Protein AF-A0A7W1ZY42-F1 (afdb_monomer_lite)

Structure (mmCIF, N/CA/C/O backbone):
data_AF-A0A7W1ZY42-F1
#
_entry.id   AF-A0A7W1ZY42-F1
#
loop_
_atom_site.group_PDB
_atom_site.id
_atom_site.type_symbol
_atom_site.label_atom_id
_atom_site.label_alt_id
_atom_site.label_comp_id
_atom_site.label_asym_id
_atom_site.label_entity_id
_atom_site.label_seq_id
_atom_site.pdbx_PDB_ins_code
_atom_site.Cartn_x
_atom_site.Cartn_y
_atom_site.Cartn_z
_atom_site.occupancy
_atom_site.B_iso_or_equiv
_atom_site.auth_seq_id
_atom_site.auth_comp_id
_atom_site.auth_asym_id
_atom_site.auth_atom_id
_atom_site.pdbx_PDB_model_num
ATOM 1 N N . LEU A 1 1 ? -15.088 7.865 -12.784 1.00 42.97 1 LEU A N 1
ATOM 2 C CA . LEU A 1 1 ? -15.925 6.693 -12.452 1.00 42.97 1 LEU A CA 1
ATOM 3 C C . LEU A 1 1 ? -15.006 5.680 -11.799 1.00 42.97 1 LEU A C 1
ATOM 5 O O . LEU A 1 1 ? -14.231 5.055 -12.505 1.00 42.97 1 LEU A O 1
ATOM 9 N N . VAL A 1 2 ? -15.002 5.628 -10.468 1.00 46.84 2 VAL A N 1
ATOM 10 C CA . VAL A 1 2 ? -14.249 4.608 -9.724 1.00 46.84 2 VAL A CA 1
ATOM 11 C C . VAL A 1 2 ? -14.881 3.260 -10.077 1.00 46.84 2 VAL A C 1
ATOM 13 O O . VAL A 1 2 ? -16.103 3.119 -10.001 1.00 46.84 2 VAL A O 1
ATOM 16 N N . SER A 1 3 ? -14.086 2.320 -10.576 1.00 56.59 3 SER A N 1
ATOM 17 C CA . SER A 1 3 ? -14.558 1.003 -11.008 1.00 56.59 3 SER A CA 1
ATOM 18 C C . SER A 1 3 ? -15.186 0.231 -9.838 1.00 56.59 3 SER A C 1
ATOM 20 O O . SER A 1 3 ? -14.876 0.470 -8.669 1.00 56.59 3 SER A O 1
ATOM 22 N N . SER A 1 4 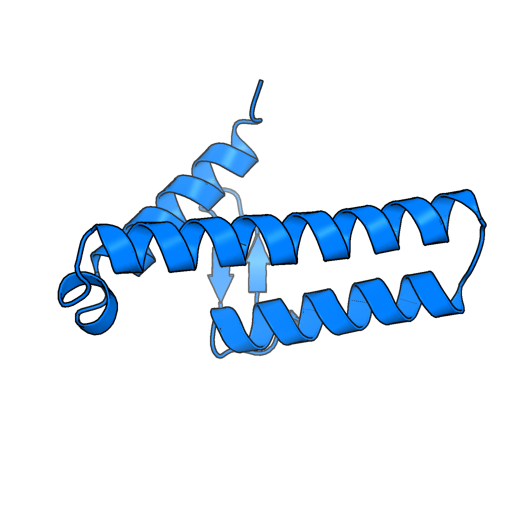? -16.074 -0.727 -10.128 1.00 66.00 4 SER A N 1
ATOM 23 C CA . SER A 1 4 ? -16.728 -1.540 -9.087 1.00 66.00 4 SER A CA 1
ATOM 24 C C . SER A 1 4 ? -15.725 -2.281 -8.191 1.00 66.00 4 SER A C 1
ATOM 26 O O . SER A 1 4 ? -15.978 -2.434 -6.998 1.00 66.00 4 SER A O 1
ATOM 28 N N . ALA A 1 5 ? -14.570 -2.677 -8.737 1.00 59.62 5 ALA A N 1
ATOM 29 C CA . ALA A 1 5 ? -13.492 -3.335 -8.003 1.00 59.62 5 ALA A CA 1
ATOM 30 C C . ALA A 1 5 ? -12.788 -2.393 -7.009 1.00 59.62 5 ALA A C 1
ATOM 32 O O . ALA A 1 5 ? -12.579 -2.767 -5.857 1.00 59.62 5 ALA A O 1
ATOM 33 N N . GLU A 1 6 ? -12.482 -1.158 -7.415 1.00 57.25 6 GLU A N 1
ATOM 34 C CA . GLU A 1 6 ? -11.882 -0.148 -6.529 1.00 57.25 6 GLU A CA 1
ATOM 35 C C . GLU A 1 6 ? -12.809 0.192 -5.357 1.00 57.25 6 GLU A C 1
ATOM 37 O O . GLU A 1 6 ? -12.349 0.320 -4.224 1.00 57.25 6 GLU A O 1
ATOM 42 N N . ASN A 1 7 ? -14.124 0.266 -5.595 1.00 68.19 7 ASN A N 1
ATOM 43 C CA . ASN A 1 7 ? -15.091 0.500 -4.523 1.00 68.19 7 ASN A CA 1
ATOM 44 C C . ASN A 1 7 ? -15.148 -0.671 -3.524 1.00 68.19 7 ASN A C 1
ATOM 46 O O . ASN A 1 7 ? -15.217 -0.438 -2.321 1.00 68.19 7 ASN A O 1
ATOM 50 N N . VAL A 1 8 ? -15.080 -1.925 -3.989 1.00 70.44 8 VAL A N 1
ATOM 51 C CA . VAL A 1 8 ? -15.039 -3.104 -3.099 1.00 70.44 8 VAL A CA 1
ATOM 52 C C . VAL A 1 8 ? -13.792 -3.078 -2.215 1.00 70.44 8 VAL A C 1
ATOM 54 O O . VAL A 1 8 ? -13.906 -3.218 -0.997 1.00 70.44 8 VAL A O 1
ATOM 57 N N . VAL A 1 9 ? -12.617 -2.827 -2.803 1.00 64.31 9 VAL A N 1
ATOM 58 C CA . VAL A 1 9 ? -11.355 -2.712 -2.053 1.00 64.31 9 VAL A CA 1
ATOM 59 C C . VAL A 1 9 ? -11.428 -1.563 -1.044 1.00 64.31 9 VAL A C 1
ATOM 61 O O . VAL A 1 9 ? -11.072 -1.741 0.121 1.00 64.31 9 VAL A O 1
ATOM 64 N N . TYR A 1 10 ? -11.963 -0.411 -1.452 1.00 66.50 10 TYR A N 1
ATOM 65 C CA . TYR A 1 10 ? -12.146 0.739 -0.571 1.00 66.50 10 TYR A CA 1
ATOM 66 C C . TYR A 1 10 ? -13.039 0.422 0.636 1.00 66.50 10 TYR A C 1
ATOM 68 O O . TYR A 1 10 ? -12.663 0.727 1.768 1.00 66.50 10 TYR A O 1
ATOM 76 N N . GLN A 1 11 ? -14.197 -0.215 0.432 1.00 72.19 11 GLN A N 1
ATOM 77 C CA . GLN A 1 11 ? -15.093 -0.557 1.544 1.00 72.19 11 GLN A CA 1
ATOM 78 C C . GLN A 1 11 ? -14.443 -1.541 2.519 1.00 72.19 11 GLN A C 1
ATOM 80 O O . GLN A 1 11 ? -14.616 -1.416 3.728 1.00 72.19 11 GLN A O 1
ATOM 85 N N . GLN A 1 12 ? -13.648 -2.482 2.019 1.00 68.69 12 GLN A N 1
ATOM 86 C CA . GLN A 1 12 ? -12.965 -3.459 2.860 1.00 68.69 12 GLN A CA 1
ATOM 87 C C . GLN A 1 12 ? -11.867 -2.814 3.716 1.00 68.69 12 GLN A C 1
ATOM 89 O O . GLN A 1 12 ? -11.783 -3.075 4.917 1.00 68.69 12 GLN A O 1
ATOM 94 N N . ILE A 1 13 ? -11.084 -1.905 3.123 1.00 70.50 13 ILE A N 1
ATOM 95 C CA . ILE A 1 13 ? -10.105 -1.083 3.846 1.00 70.50 13 ILE A CA 1
ATOM 96 C C . ILE A 1 13 ? -10.817 -0.229 4.899 1.00 70.50 13 ILE A C 1
ATOM 98 O O . ILE A 1 13 ? -10.402 -0.201 6.056 1.00 70.50 13 ILE A O 1
ATOM 102 N N . LYS A 1 14 ? -11.932 0.415 4.535 1.00 71.69 14 LYS A N 1
ATOM 103 C CA . LYS A 1 14 ? -12.742 1.210 5.463 1.00 71.69 14 LYS A CA 1
ATOM 104 C C . LYS A 1 14 ? -13.211 0.379 6.659 1.00 71.69 14 LYS A C 1
ATOM 106 O O . LYS A 1 14 ? -13.091 0.845 7.792 1.00 71.69 14 LYS A O 1
ATOM 111 N N . THR A 1 15 ? -13.715 -0.835 6.439 1.00 75.88 15 THR A N 1
ATOM 112 C CA . THR A 1 15 ? -14.142 -1.739 7.518 1.00 75.88 15 THR A CA 1
ATOM 113 C C . THR A 1 15 ? -12.978 -2.137 8.424 1.00 75.88 15 THR A C 1
ATOM 115 O O . THR A 1 15 ? -13.116 -2.047 9.642 1.00 75.88 15 THR A O 1
ATOM 118 N N . LEU A 1 16 ? -11.828 -2.516 7.857 1.00 69.75 16 LEU A N 1
ATOM 119 C CA . LEU A 1 16 ? -10.633 -2.882 8.628 1.00 69.75 16 LEU A CA 1
ATOM 120 C C . LEU A 1 16 ? -10.137 -1.726 9.505 1.00 69.75 16 LEU A C 1
ATOM 122 O O . LEU A 1 16 ? -9.875 -1.917 10.691 1.00 69.75 16 LEU A O 1
ATOM 126 N N . LEU A 1 17 ? -10.063 -0.517 8.944 1.00 69.38 17 LEU A N 1
ATOM 127 C CA . LEU A 1 17 ? -9.656 0.678 9.682 1.00 69.38 17 LEU A CA 1
ATOM 128 C C . LEU A 1 17 ? -10.663 1.035 10.782 1.00 69.38 17 LEU A C 1
ATOM 130 O O . LEU A 1 17 ? -10.262 1.370 11.892 1.00 69.38 17 LEU A O 1
ATOM 134 N N . SER A 1 18 ? -11.963 0.915 10.499 1.00 70.25 18 SER A N 1
ATOM 135 C CA . SER A 1 18 ? -13.029 1.232 11.463 1.00 70.25 18 SER A CA 1
ATOM 136 C C . SER A 1 18 ? -13.100 0.240 12.627 1.00 70.25 18 SER A C 1
ATOM 138 O O . SER A 1 18 ? -13.604 0.589 13.689 1.00 70.25 18 SER A O 1
ATOM 140 N N . ALA A 1 19 ? -12.609 -0.987 12.439 1.00 75.19 19 ALA A N 1
ATOM 141 C CA . ALA A 1 19 ? -12.550 -2.013 13.477 1.00 75.19 19 ALA A CA 1
ATOM 142 C C . ALA A 1 19 ? -11.258 -1.960 14.315 1.00 75.19 19 ALA A C 1
ATOM 144 O O . ALA A 1 19 ? -11.149 -2.680 15.307 1.00 75.19 19 ALA A O 1
ATOM 145 N N . ASN A 1 20 ? -10.273 -1.136 13.938 1.00 74.75 20 ASN A N 1
ATOM 146 C CA . ASN A 1 20 ? -8.993 -1.069 14.633 1.00 74.75 20 ASN A CA 1
ATOM 147 C C . ASN A 1 20 ? -9.067 -0.095 15.831 1.00 74.75 20 ASN A C 1
ATOM 149 O O . ASN A 1 20 ? -9.223 1.113 15.629 1.00 74.75 20 ASN A O 1
ATOM 153 N N . PRO A 1 21 ? -8.914 -0.573 17.081 1.00 77.50 21 PRO A N 1
ATOM 154 C CA . PRO A 1 21 ? -9.046 0.260 18.275 1.00 77.50 21 PRO A CA 1
ATOM 155 C C . PRO A 1 21 ? -8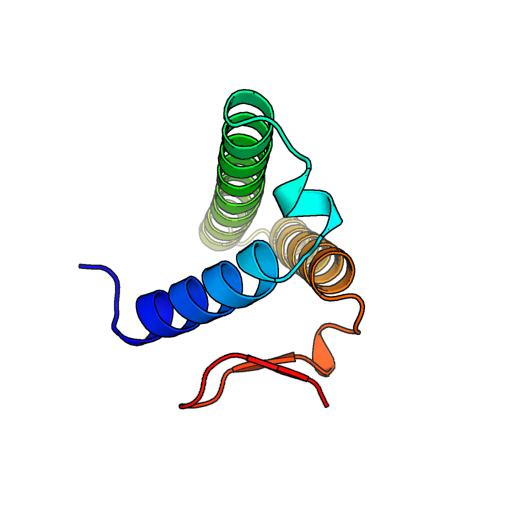.010 1.387 18.353 1.00 77.50 21 PRO A C 1
ATOM 157 O O . PRO A 1 21 ? -8.295 2.423 18.948 1.00 77.50 21 PRO A O 1
ATOM 160 N N . GLU A 1 22 ? -6.840 1.233 17.729 1.00 79.69 22 GLU A N 1
ATOM 161 C CA . GLU A 1 22 ? -5.827 2.291 17.669 1.00 79.69 22 GLU A CA 1
ATOM 162 C C . GLU A 1 22 ? -6.238 3.420 16.716 1.00 79.69 22 GLU A C 1
ATOM 164 O O . GLU A 1 22 ? -5.990 4.584 17.008 1.00 79.69 22 GLU A O 1
ATOM 169 N N . ILE A 1 23 ? -6.947 3.101 15.626 1.00 76.00 23 ILE A N 1
ATOM 170 C CA . ILE A 1 23 ? -7.502 4.097 14.694 1.00 76.00 23 ILE A CA 1
ATOM 171 C C . ILE A 1 23 ? -8.682 4.843 15.333 1.00 76.00 23 ILE A C 1
ATOM 173 O O . ILE A 1 23 ? -8.829 6.050 15.145 1.00 76.00 23 ILE A O 1
ATOM 177 N N . ILE A 1 24 ? -9.518 4.147 16.112 1.00 77.88 24 ILE A N 1
ATOM 178 C CA . ILE A 1 24 ? -10.674 4.750 16.799 1.00 77.88 24 ILE A CA 1
ATOM 179 C C . ILE A 1 24 ? -10.230 5.824 17.802 1.00 77.88 24 ILE A C 1
ATOM 181 O O . ILE A 1 24 ? -10.897 6.849 17.930 1.00 77.88 24 ILE A O 1
ATOM 185 N N . LYS A 1 25 ? -9.096 5.613 18.483 1.00 84.06 25 LYS A N 1
ATOM 186 C CA . LYS A 1 25 ? -8.527 6.555 19.463 1.00 84.06 25 LYS A CA 1
ATOM 187 C C . LYS A 1 25 ? -7.972 7.839 18.838 1.00 84.06 25 LYS A C 1
ATOM 189 O O . LYS A 1 25 ? -7.694 8.788 19.569 1.00 84.06 25 LYS A O 1
ATOM 194 N N . LEU A 1 26 ? -7.788 7.879 17.519 1.00 82.94 26 LEU A N 1
ATOM 195 C CA . LEU A 1 26 ? -7.276 9.058 16.831 1.00 82.94 26 LEU A CA 1
ATOM 196 C C . LEU A 1 26 ? -8.319 10.178 16.808 1.00 82.94 26 LEU A C 1
ATOM 198 O O . LEU A 1 26 ? -9.509 9.954 16.572 1.00 82.94 26 LEU A O 1
ATOM 202 N N . THR A 1 27 ? -7.848 11.410 16.972 1.00 86.25 27 THR A N 1
ATOM 203 C CA . THR A 1 27 ? -8.646 12.603 16.672 1.00 86.25 27 THR A CA 1
ATOM 204 C C . THR A 1 27 ? -8.955 12.686 15.179 1.00 86.25 27 THR A C 1
ATOM 206 O O . THR A 1 27 ? -8.239 12.129 14.344 1.00 86.25 27 THR A O 1
ATOM 209 N N . ASP A 1 28 ? -9.992 13.434 14.812 1.00 81.94 28 ASP A N 1
ATOM 210 C CA . ASP A 1 28 ? -10.353 13.608 13.401 1.00 81.94 28 ASP A CA 1
ATOM 211 C C . ASP A 1 28 ? -9.241 14.295 12.597 1.00 81.94 28 ASP A C 1
ATOM 213 O O . ASP A 1 28 ? -8.993 13.925 11.451 1.00 81.94 28 ASP A O 1
ATOM 217 N N . ARG A 1 29 ? -8.480 15.201 13.230 1.00 81.88 29 ARG A N 1
ATOM 218 C CA . ARG A 1 29 ? -7.285 15.803 12.625 1.00 81.88 29 ARG A CA 1
ATOM 219 C C . ARG A 1 29 ? -6.216 14.755 12.311 1.00 81.88 29 ARG A C 1
ATOM 221 O O . ARG A 1 29 ? -5.691 14.753 11.204 1.00 81.88 29 ARG A O 1
ATOM 228 N N . GLN A 1 30 ? -5.934 13.848 13.243 1.00 75.00 30 GLN A N 1
ATOM 229 C CA . GLN A 1 30 ? -4.968 12.767 13.023 1.00 75.00 30 GLN A CA 1
ATOM 230 C C . GLN A 1 30 ? -5.447 11.799 11.936 1.00 75.00 30 GLN A C 1
ATOM 232 O O . GLN A 1 30 ? -4.669 11.419 11.066 1.00 75.00 30 GLN A O 1
ATOM 237 N N . LYS A 1 31 ? -6.736 11.432 11.925 1.00 73.69 31 LYS A N 1
ATOM 238 C CA . LYS A 1 31 ? -7.314 10.601 10.851 1.00 73.69 31 LYS A CA 1
ATOM 239 C C . LYS A 1 31 ? -7.139 11.256 9.482 1.00 73.69 31 LYS A C 1
ATOM 241 O O . LYS A 1 31 ? -6.804 10.572 8.514 1.00 73.69 31 LYS A O 1
ATOM 246 N N . GLN A 1 32 ? -7.338 12.570 9.404 1.00 74.88 32 GLN A N 1
ATOM 247 C CA . GLN A 1 32 ? -7.133 13.328 8.178 1.00 74.88 32 GLN A CA 1
ATOM 248 C C . GLN A 1 32 ? -5.656 13.348 7.757 1.00 74.88 32 GLN A C 1
ATOM 250 O O . GLN A 1 32 ? -5.370 13.015 6.611 1.00 74.88 32 GLN A O 1
ATOM 255 N N . GLU A 1 33 ? -4.722 13.619 8.674 1.00 73.69 33 GLU A N 1
ATOM 256 C CA . GLU A 1 33 ? -3.274 13.572 8.399 1.00 73.69 33 GLU A CA 1
ATOM 257 C C . GLU A 1 33 ? -2.829 12.200 7.874 1.00 73.69 33 GLU A C 1
ATOM 259 O O . GLU A 1 33 ? -2.116 12.116 6.874 1.00 73.69 33 GLU A O 1
ATOM 264 N N . PHE A 1 34 ? -3.288 11.106 8.491 1.00 73.88 34 PHE A N 1
ATOM 265 C CA . PHE A 1 34 ? -2.965 9.757 8.018 1.00 73.88 34 PHE A CA 1
ATOM 266 C C . PHE A 1 34 ? -3.571 9.454 6.645 1.00 73.88 34 PHE A C 1
ATOM 268 O O . PHE A 1 34 ? -2.934 8.785 5.832 1.00 73.88 34 PHE A O 1
ATOM 275 N N . THR A 1 35 ? -4.773 9.960 6.366 1.00 73.00 35 THR A N 1
ATOM 276 C CA . THR A 1 35 ? -5.428 9.794 5.060 1.00 73.00 35 THR A CA 1
ATOM 277 C C . THR A 1 35 ? -4.692 10.572 3.967 1.00 73.00 35 THR A C 1
ATOM 279 O O . THR A 1 35 ? -4.442 10.032 2.891 1.00 73.00 35 THR A O 1
ATOM 282 N N . GLU A 1 36 ? -4.297 11.814 4.248 1.00 72.62 36 GLU A N 1
ATOM 283 C CA . GLU A 1 36 ? -3.496 12.654 3.348 1.00 72.62 36 GLU A CA 1
ATOM 284 C C . GLU A 1 36 ? -2.135 12.008 3.071 1.00 72.62 36 GLU A C 1
ATOM 286 O O . GLU A 1 36 ? -1.728 11.881 1.917 1.00 72.62 36 GLU A O 1
ATOM 291 N N . MET A 1 37 ? -1.467 11.504 4.110 1.00 71.06 37 MET A N 1
ATOM 292 C CA . MET A 1 37 ? -0.197 10.798 3.969 1.00 71.06 37 MET A CA 1
ATOM 293 C C . MET A 1 37 ? -0.341 9.521 3.130 1.00 71.06 37 MET A C 1
ATOM 295 O O . MET A 1 37 ? 0.486 9.271 2.254 1.00 71.06 37 MET A O 1
ATOM 299 N N . LEU A 1 38 ? -1.406 8.738 3.334 1.00 71.94 38 LEU A N 1
ATOM 300 C CA . LEU A 1 38 ? -1.687 7.551 2.522 1.00 71.94 38 LEU A CA 1
ATOM 301 C C . LEU A 1 38 ? -1.908 7.914 1.046 1.00 71.94 38 LEU A C 1
ATOM 303 O O . LEU A 1 38 ? -1.376 7.241 0.159 1.00 71.94 38 LEU A O 1
ATOM 307 N N . ALA A 1 39 ? -2.657 8.986 0.775 1.00 69.94 39 ALA A N 1
ATOM 308 C CA . ALA A 1 39 ? -2.894 9.474 -0.580 1.00 69.94 39 ALA A CA 1
ATOM 309 C C . ALA A 1 39 ? -1.591 9.930 -1.256 1.00 69.94 39 ALA A C 1
ATOM 311 O O . ALA A 1 39 ? -1.321 9.529 -2.389 1.00 69.94 39 ALA A O 1
ATOM 312 N N . ILE A 1 40 ? -0.756 10.697 -0.547 1.00 71.06 40 ILE A N 1
ATOM 313 C CA . ILE A 1 40 ? 0.542 11.177 -1.040 1.00 71.06 40 ILE A CA 1
ATOM 314 C C . ILE A 1 40 ? 1.463 10.001 -1.372 1.00 71.06 40 ILE A C 1
ATOM 316 O O . ILE A 1 40 ? 1.998 9.942 -2.476 1.00 71.06 40 ILE A O 1
ATOM 320 N N . VAL A 1 41 ? 1.612 9.040 -0.455 1.00 69.31 41 VAL A N 1
ATOM 321 C CA . VAL A 1 41 ? 2.472 7.862 -0.661 1.00 69.31 41 VAL A CA 1
ATOM 322 C C . VAL A 1 41 ? 1.996 7.039 -1.860 1.00 69.31 41 VAL A C 1
ATOM 324 O O . VAL A 1 41 ? 2.802 6.622 -2.692 1.00 69.31 41 VAL A O 1
ATOM 327 N N . THR A 1 42 ? 0.681 6.849 -1.995 1.00 71.25 42 THR A N 1
ATOM 328 C CA . THR A 1 42 ? 0.107 6.083 -3.111 1.00 71.25 42 THR A CA 1
ATOM 329 C C . THR A 1 42 ? 0.303 6.804 -4.449 1.00 71.25 42 THR A C 1
ATOM 331 O O . THR A 1 42 ? 0.717 6.179 -5.426 1.00 71.25 42 THR A O 1
ATOM 334 N N . MET A 1 43 ? 0.062 8.120 -4.506 1.00 75.94 43 MET A N 1
ATOM 335 C CA . MET A 1 43 ? 0.254 8.914 -5.726 1.00 75.94 43 MET A CA 1
ATOM 336 C C . MET A 1 43 ? 1.725 9.016 -6.133 1.00 75.94 43 MET A C 1
ATOM 338 O O . MET A 1 43 ? 2.021 8.886 -7.319 1.00 75.94 43 MET A O 1
ATOM 342 N N . ALA A 1 44 ? 2.642 9.197 -5.179 1.00 77.19 44 ALA A N 1
ATOM 343 C CA . ALA A 1 44 ? 4.075 9.276 -5.453 1.00 77.19 44 ALA A CA 1
ATOM 344 C C . ALA A 1 44 ? 4.602 7.972 -6.074 1.00 77.19 44 ALA A C 1
ATOM 346 O O . ALA A 1 44 ? 5.224 8.002 -7.138 1.00 77.19 44 ALA A O 1
ATOM 347 N N . ASN A 1 45 ? 4.264 6.820 -5.480 1.00 78.19 45 ASN A N 1
ATOM 348 C CA . ASN A 1 45 ? 4.646 5.511 -6.019 1.00 78.19 45 ASN A CA 1
ATOM 349 C C . ASN A 1 45 ? 4.053 5.273 -7.416 1.00 78.19 45 ASN A C 1
ATOM 351 O O . ASN A 1 45 ? 4.738 4.779 -8.314 1.00 78.19 45 ASN A O 1
ATOM 355 N N . PHE A 1 46 ? 2.790 5.658 -7.629 1.00 79.81 46 PHE A N 1
ATOM 356 C CA . PHE A 1 46 ? 2.136 5.520 -8.929 1.00 79.81 46 PHE A CA 1
ATOM 357 C C . PHE A 1 46 ? 2.766 6.415 -10.005 1.00 79.81 46 PHE A C 1
ATOM 359 O O . PHE A 1 46 ? 2.943 5.991 -11.149 1.00 79.81 46 PHE A O 1
ATOM 366 N N . GLN A 1 47 ? 3.134 7.648 -9.656 1.00 85.50 47 GLN A N 1
ATOM 367 C CA . GLN A 1 47 ? 3.787 8.574 -10.576 1.00 85.50 47 GLN A CA 1
ATOM 368 C C . GLN A 1 47 ? 5.194 8.100 -10.954 1.00 85.50 47 GLN A C 1
ATOM 370 O O . GLN A 1 47 ? 5.564 8.187 -12.128 1.00 85.50 47 GLN A O 1
ATOM 375 N N . MET A 1 48 ? 5.942 7.541 -9.999 1.00 85.69 48 MET A N 1
ATOM 376 C CA . MET A 1 48 ? 7.248 6.930 -10.247 1.00 85.69 48 MET A CA 1
ATOM 377 C C . MET A 1 48 ? 7.133 5.744 -11.210 1.00 85.69 48 MET A C 1
ATOM 379 O O . MET A 1 48 ? 7.800 5.731 -12.242 1.00 85.69 48 MET A O 1
ATOM 383 N N . TYR A 1 49 ? 6.204 4.818 -10.948 1.00 85.75 49 TYR A N 1
ATOM 384 C CA . TYR A 1 49 ? 5.933 3.670 -11.820 1.00 85.75 49 TYR A CA 1
ATOM 385 C C . TYR A 1 49 ? 5.574 4.088 -13.256 1.00 85.75 49 TYR A C 1
ATOM 387 O O . TYR A 1 49 ? 6.135 3.574 -14.224 1.00 85.75 49 TYR A O 1
ATOM 395 N N . GLN A 1 50 ? 4.665 5.059 -13.409 1.00 87.31 50 GLN A N 1
ATOM 396 C CA . GLN A 1 50 ? 4.271 5.562 -14.728 1.00 87.31 50 GLN A CA 1
ATOM 397 C C . GLN A 1 50 ? 5.418 6.256 -15.463 1.00 87.31 50 GLN A C 1
ATOM 399 O O . GLN A 1 50 ? 5.546 6.107 -16.677 1.00 87.31 50 GLN A O 1
ATOM 404 N N . THR A 1 51 ? 6.226 7.041 -14.752 1.00 91.12 51 THR A N 1
ATOM 405 C CA . THR A 1 51 ? 7.355 7.761 -15.352 1.00 91.12 51 THR A CA 1
ATOM 406 C C . THR A 1 51 ? 8.431 6.783 -15.809 1.00 91.12 51 THR A C 1
ATOM 408 O O . THR A 1 51 ? 8.883 6.875 -16.948 1.00 91.12 51 THR A O 1
ATOM 411 N N . ALA A 1 52 ? 8.762 5.791 -14.979 1.00 91.44 52 ALA A N 1
ATOM 412 C CA . ALA A 1 52 ? 9.700 4.730 -15.326 1.00 91.44 52 ALA A CA 1
ATOM 413 C C . ALA A 1 52 ? 9.238 3.937 -16.562 1.00 91.44 52 ALA A C 1
ATOM 415 O O . ALA A 1 52 ? 10.004 3.761 -17.507 1.00 91.44 52 ALA A O 1
ATOM 416 N N . GLY A 1 53 ? 7.956 3.553 -16.613 1.00 88.00 53 GLY A N 1
ATOM 417 C CA . GLY A 1 53 ? 7.37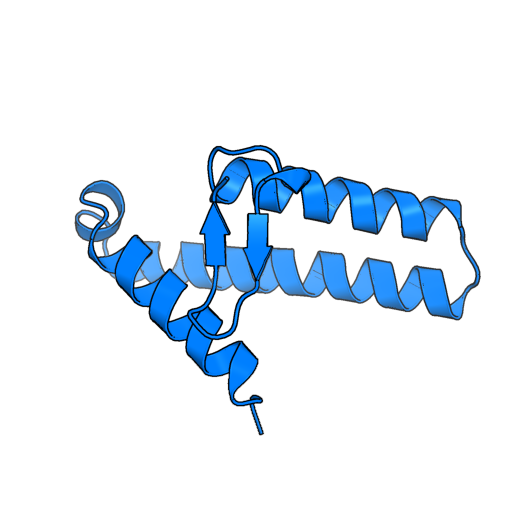5 2.864 -17.769 1.00 88.00 53 GLY A CA 1
ATOM 418 C C . GLY A 1 53 ? 7.401 3.700 -19.053 1.00 88.00 53 GLY A C 1
ATOM 419 O O . GLY A 1 53 ? 7.724 3.180 -20.116 1.00 88.00 53 GLY A O 1
ATOM 420 N N . LYS A 1 54 ? 7.122 5.009 -18.969 1.00 92.81 54 LYS A N 1
ATOM 421 C CA . LYS A 1 54 ? 7.214 5.925 -20.124 1.00 92.81 54 LYS A CA 1
ATOM 422 C C . LYS A 1 54 ? 8.643 6.088 -20.637 1.00 92.81 54 LYS A C 1
ATOM 424 O O . LYS A 1 54 ? 8.840 6.206 -21.843 1.00 92.81 54 LYS A O 1
ATOM 429 N N . ASN A 1 55 ? 9.617 6.094 -19.733 1.00 94.69 55 ASN A N 1
ATOM 430 C CA . ASN A 1 55 ? 11.026 6.289 -20.062 1.00 94.69 55 ASN A CA 1
ATOM 431 C C . ASN A 1 55 ? 11.753 4.981 -20.418 1.00 94.69 55 ASN A C 1
ATOM 433 O O . ASN A 1 55 ? 12.931 5.031 -20.757 1.00 94.69 55 ASN A O 1
ATOM 437 N N . ASN A 1 56 ? 11.073 3.826 -20.362 1.00 93.69 56 ASN A N 1
ATOM 438 C CA . ASN A 1 56 ? 11.685 2.493 -20.449 1.00 93.69 56 ASN A CA 1
ATOM 439 C C . ASN A 1 56 ? 12.843 2.295 -19.449 1.00 93.69 56 ASN A C 1
ATOM 441 O O . ASN A 1 56 ? 13.808 1.586 -19.730 1.00 93.69 56 ASN A O 1
ATOM 445 N N . ASP A 1 57 ? 12.742 2.926 -18.280 1.00 96.12 57 ASP A N 1
ATOM 446 C CA . ASP A 1 57 ? 13.725 2.815 -17.208 1.00 96.12 57 ASP A CA 1
ATOM 447 C C . ASP A 1 57 ? 13.398 1.592 -16.344 1.00 96.12 57 ASP A C 1
ATOM 449 O O . ASP A 1 57 ? 12.522 1.625 -15.475 1.00 96.12 57 ASP A O 1
ATOM 453 N N . ALA A 1 58 ? 14.074 0.479 -16.629 1.00 93.88 58 ALA A N 1
ATOM 454 C CA . ALA A 1 58 ? 13.837 -0.791 -15.953 1.00 93.88 58 ALA A CA 1
ATOM 455 C C . ALA A 1 58 ? 14.226 -0.764 -14.464 1.00 93.88 58 ALA A C 1
ATOM 457 O O . ALA A 1 58 ? 13.606 -1.470 -13.666 1.00 93.88 58 ALA A O 1
ATOM 458 N N . GLU A 1 59 ? 15.220 0.043 -14.082 1.00 94.50 59 GLU A N 1
ATOM 459 C CA . GLU A 1 59 ? 15.687 0.142 -12.698 1.00 94.50 59 GLU A CA 1
ATOM 460 C C . GLU A 1 59 ? 14.667 0.904 -11.850 1.00 94.50 59 GLU A C 1
ATOM 462 O O . GLU A 1 59 ? 14.158 0.362 -10.865 1.00 94.50 59 GLU A O 1
ATOM 467 N N . ALA A 1 60 ? 14.258 2.093 -12.303 1.00 89.94 60 ALA A N 1
ATOM 468 C CA . ALA A 1 60 ? 13.229 2.883 -11.628 1.00 89.94 60 ALA A CA 1
ATOM 469 C C . ALA A 1 60 ? 11.879 2.142 -11.567 1.00 89.94 60 ALA A C 1
ATOM 471 O O . ALA A 1 60 ? 11.110 2.274 -10.610 1.00 89.94 60 ALA A O 1
ATOM 472 N N . PHE A 1 61 ? 11.581 1.318 -12.577 1.00 89.88 61 PHE A N 1
ATOM 473 C CA . PHE A 1 61 ? 10.376 0.494 -12.592 1.00 89.88 61 PHE A CA 1
ATOM 474 C C . PHE A 1 61 ? 10.424 -0.604 -11.521 1.00 89.88 61 PHE A C 1
ATOM 476 O O . PHE A 1 61 ? 9.450 -0.792 -10.784 1.00 89.88 61 PHE A O 1
ATOM 483 N N . ALA A 1 62 ? 11.557 -1.301 -11.397 1.00 92.06 62 ALA A N 1
ATOM 484 C CA . ALA A 1 62 ? 11.765 -2.317 -10.370 1.00 92.06 62 ALA A CA 1
ATOM 485 C C . ALA A 1 62 ? 11.750 -1.712 -8.955 1.00 92.06 62 ALA A C 1
ATOM 487 O O . ALA A 1 62 ? 11.152 -2.287 -8.041 1.00 92.06 62 ALA A O 1
ATOM 488 N N . GLU A 1 63 ? 12.334 -0.526 -8.775 1.00 90.38 63 GLU A N 1
ATOM 489 C CA . GLU A 1 63 ? 12.306 0.207 -7.507 1.00 90.38 63 GLU A CA 1
ATOM 490 C C . GLU A 1 63 ? 10.876 0.589 -7.101 1.00 90.38 63 GLU A C 1
ATOM 492 O O . GLU A 1 63 ? 10.473 0.378 -5.950 1.00 90.38 63 GLU A O 1
ATOM 497 N N . ALA A 1 64 ? 10.065 1.069 -8.050 1.00 88.00 64 ALA A N 1
ATOM 498 C CA . ALA A 1 64 ? 8.663 1.396 -7.801 1.00 88.00 64 ALA A CA 1
ATOM 499 C C . ALA A 1 64 ? 7.851 0.169 -7.377 1.00 88.00 64 ALA A C 1
ATOM 501 O O . ALA A 1 64 ? 7.072 0.237 -6.422 1.00 88.00 64 ALA A O 1
ATOM 502 N N . GLN A 1 65 ? 8.069 -0.974 -8.032 1.00 87.88 65 GLN A N 1
ATOM 503 C CA . GLN A 1 65 ? 7.423 -2.232 -7.657 1.00 87.88 65 GLN A CA 1
ATOM 504 C C . GLN A 1 65 ? 7.872 -2.728 -6.276 1.00 87.88 65 GLN A C 1
ATOM 506 O O . GLN A 1 65 ? 7.036 -3.156 -5.477 1.00 87.88 65 GLN A O 1
ATOM 511 N N . SER A 1 66 ? 9.168 -2.640 -5.967 1.00 90.50 66 SER A N 1
ATOM 512 C CA . SER A 1 66 ? 9.720 -3.035 -4.665 1.00 90.50 66 SER A CA 1
ATOM 513 C C . SER A 1 66 ? 9.167 -2.170 -3.528 1.00 90.50 66 SER A C 1
ATOM 515 O O . SER A 1 66 ? 8.701 -2.689 -2.512 1.00 90.50 66 SER A O 1
ATOM 517 N N . THR A 1 67 ? 9.117 -0.852 -3.727 1.00 86.75 67 THR A N 1
ATOM 518 C CA . THR A 1 67 ? 8.576 0.103 -2.747 1.00 86.75 67 THR A CA 1
ATOM 519 C C . THR A 1 67 ? 7.083 -0.126 -2.507 1.00 86.75 67 THR A C 1
ATOM 521 O O . THR A 1 67 ? 6.621 -0.129 -1.360 1.00 86.75 67 THR A O 1
ATOM 524 N N . ALA A 1 68 ? 6.319 -0.382 -3.574 1.00 83.94 68 ALA A N 1
ATOM 525 C CA . ALA A 1 68 ? 4.908 -0.737 -3.468 1.00 83.94 68 ALA A CA 1
ATOM 526 C C . ALA A 1 68 ? 4.707 -2.048 -2.691 1.00 83.94 68 ALA A C 1
ATOM 528 O O . ALA A 1 68 ? 3.856 -2.104 -1.802 1.00 83.94 68 ALA A O 1
ATOM 529 N N . LYS A 1 69 ? 5.524 -3.076 -2.963 1.00 87.06 69 LYS A N 1
ATOM 530 C CA . LYS A 1 69 ? 5.504 -4.349 -2.230 1.00 87.06 69 LYS A CA 1
ATOM 531 C C . LYS A 1 69 ? 5.748 -4.142 -0.735 1.00 87.06 69 LYS A C 1
ATOM 533 O O . LYS A 1 69 ? 4.928 -4.571 0.068 1.00 87.06 69 LYS A O 1
ATOM 538 N N . GLN A 1 70 ? 6.824 -3.454 -0.357 1.00 86.38 70 GLN A N 1
ATOM 539 C CA . GLN A 1 70 ? 7.151 -3.209 1.054 1.00 86.38 70 GLN A CA 1
ATOM 540 C C . GLN A 1 70 ? 6.045 -2.428 1.773 1.00 86.38 70 GLN A C 1
ATOM 542 O O . GLN A 1 70 ? 5.700 -2.727 2.916 1.00 86.38 70 GLN A O 1
ATOM 547 N N . SER A 1 71 ? 5.451 -1.447 1.088 1.00 81.06 71 SER A N 1
ATOM 548 C CA . SER A 1 71 ? 4.334 -0.667 1.624 1.00 81.06 71 SER A CA 1
ATOM 549 C C . SER A 1 71 ? 3.099 -1.541 1.871 1.00 81.06 71 SER A C 1
ATOM 551 O O . SER A 1 71 ? 2.474 -1.421 2.924 1.00 81.06 71 SER A O 1
ATOM 553 N N . LEU A 1 72 ? 2.773 -2.452 0.945 1.00 78.75 72 LEU A N 1
ATOM 554 C CA . LEU A 1 72 ? 1.679 -3.417 1.101 1.00 78.75 72 LEU A CA 1
ATOM 555 C C . LEU A 1 72 ? 1.936 -4.382 2.263 1.00 78.75 72 LEU A C 1
ATOM 557 O O . LEU A 1 72 ? 1.053 -4.583 3.094 1.00 78.75 72 LEU A O 1
ATOM 561 N N . GLU A 1 73 ? 3.143 -4.937 2.361 1.00 86.06 73 GLU A N 1
ATOM 562 C CA . GLU A 1 73 ? 3.508 -5.871 3.434 1.00 86.06 73 GLU A CA 1
ATOM 563 C C . GLU A 1 73 ? 3.439 -5.204 4.808 1.00 86.06 73 GLU A C 1
ATOM 565 O O . GLU A 1 73 ? 2.907 -5.779 5.757 1.00 86.06 73 GLU A O 1
ATOM 570 N N . LYS A 1 74 ? 3.892 -3.949 4.908 1.00 79.88 74 LYS A N 1
ATOM 571 C CA . LYS A 1 74 ? 3.774 -3.150 6.132 1.00 79.88 74 LYS A CA 1
ATOM 572 C C . LYS A 1 74 ? 2.319 -2.838 6.483 1.00 79.88 74 LYS A C 1
ATOM 574 O O . LYS A 1 74 ? 1.969 -2.856 7.660 1.00 79.88 74 LYS A O 1
ATOM 579 N N . LEU A 1 75 ? 1.484 -2.541 5.486 1.00 73.81 75 LEU A N 1
ATOM 580 C CA . LEU A 1 75 ? 0.076 -2.201 5.694 1.00 73.81 75 LEU A CA 1
ATOM 581 C C . LEU A 1 75 ? -0.745 -3.406 6.168 1.00 73.81 75 LEU A C 1
ATOM 583 O O . LEU A 1 75 ? -1.590 -3.261 7.046 1.00 73.81 75 LEU A O 1
ATOM 587 N N . PHE A 1 76 ? -0.502 -4.582 5.588 1.00 77.44 76 PHE A N 1
ATOM 588 C CA . PHE A 1 76 ? -1.305 -5.780 5.844 1.00 77.44 76 PHE A CA 1
ATOM 589 C C . PHE A 1 76 ? -0.670 -6.764 6.832 1.00 77.44 76 PHE A C 1
ATOM 591 O O . PHE A 1 76 ? -1.336 -7.702 7.261 1.00 77.44 76 PHE A O 1
ATOM 598 N N . GLY A 1 77 ? 0.597 -6.571 7.208 1.00 81.12 77 GLY A N 1
ATOM 599 C CA . GLY A 1 77 ? 1.307 -7.441 8.150 1.00 81.12 77 GLY A CA 1
ATOM 600 C C . GLY A 1 77 ? 1.570 -8.856 7.622 1.00 81.12 77 GLY A C 1
ATOM 601 O O . GLY A 1 77 ? 1.914 -9.746 8.397 1.00 81.12 77 GLY A O 1
ATOM 602 N N . VAL A 1 78 ? 1.402 -9.078 6.317 1.00 85.00 78 VAL A N 1
ATOM 603 C CA . VAL A 1 78 ? 1.647 -10.352 5.632 1.00 85.00 78 VAL A CA 1
ATOM 604 C C . VAL A 1 78 ? 2.447 -10.112 4.359 1.00 85.00 78 VAL A C 1
ATOM 606 O O . VAL A 1 78 ? 2.410 -9.020 3.798 1.00 85.00 78 VAL A O 1
ATOM 609 N N . SER A 1 79 ? 3.153 -11.138 3.889 1.00 88.81 79 SER A N 1
ATOM 610 C CA . SER A 1 79 ? 3.900 -11.089 2.629 1.00 88.81 79 SER A CA 1
ATOM 611 C C . SER A 1 79 ? 2.978 -10.785 1.439 1.00 88.81 79 SER A C 1
ATOM 613 O O . SER A 1 79 ? 1.845 -11.264 1.386 1.00 88.81 79 SER A O 1
ATOM 615 N N . ALA A 1 80 ? 3.436 -9.985 0.473 1.00 86.12 80 ALA A N 1
ATOM 616 C CA . ALA A 1 80 ? 2.571 -9.495 -0.605 1.00 86.12 80 ALA A CA 1
ATOM 617 C C . ALA A 1 80 ? 2.089 -10.611 -1.547 1.00 86.12 80 ALA A C 1
ATOM 619 O O . ALA A 1 80 ? 1.008 -10.517 -2.119 1.00 86.12 80 ALA A O 1
ATOM 620 N N . ASP A 1 81 ? 2.864 -11.686 -1.680 1.00 89.31 81 ASP A N 1
ATOM 621 C CA . ASP A 1 81 ? 2.518 -12.901 -2.427 1.00 89.31 81 ASP A CA 1
ATOM 622 C C . ASP A 1 81 ? 1.351 -13.686 -1.805 1.00 89.31 81 ASP A C 1
ATOM 624 O O . ASP A 1 81 ? 0.704 -14.488 -2.481 1.00 89.31 81 ASP A O 1
ATOM 628 N N . LYS A 1 82 ? 1.042 -13.419 -0.534 1.00 89.25 82 LYS A N 1
ATOM 629 C CA . LYS A 1 82 ? -0.109 -13.974 0.186 1.00 89.25 82 LYS A CA 1
ATOM 630 C C . LYS A 1 82 ? -1.380 -13.154 0.017 1.00 89.25 82 LYS A C 1
ATOM 632 O O . LYS A 1 82 ? -2.451 -13.610 0.415 1.00 89.25 82 LYS A O 1
ATOM 637 N N . ILE A 1 83 ? -1.278 -11.960 -0.565 1.00 83.81 83 ILE A N 1
ATOM 638 C CA . ILE A 1 83 ? -2.407 -11.065 -0.791 1.00 83.81 83 ILE A CA 1
ATOM 639 C C . ILE A 1 83 ? -3.017 -11.394 -2.151 1.00 83.81 83 ILE A C 1
ATOM 641 O O . ILE A 1 83 ? -2.388 -11.225 -3.196 1.00 83.81 83 ILE A O 1
ATOM 645 N N . LYS A 1 84 ? -4.273 -11.839 -2.157 1.00 83.94 84 LYS A N 1
ATOM 646 C CA . LYS A 1 84 ? -5.019 -12.123 -3.382 1.00 83.94 84 LYS A CA 1
ATOM 647 C C . LYS A 1 84 ? -6.236 -11.219 -3.482 1.00 83.94 84 LYS A C 1
ATOM 649 O O . LYS A 1 84 ? -7.052 -11.171 -2.571 1.00 83.94 84 LYS A O 1
ATOM 654 N N . ILE A 1 85 ? -6.399 -10.558 -4.625 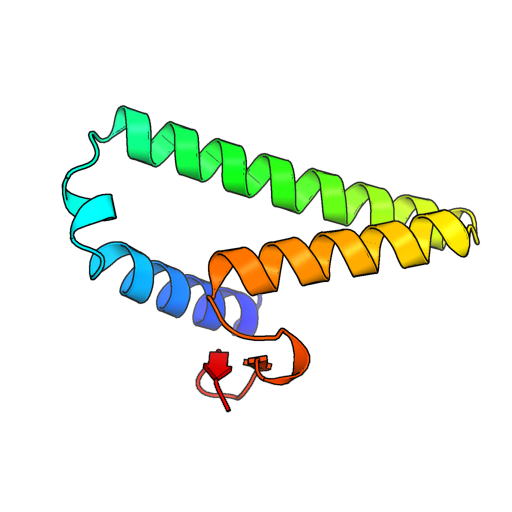1.00 77.69 85 ILE A N 1
ATOM 655 C CA . ILE A 1 85 ? -7.649 -9.870 -4.958 1.00 77.69 85 ILE A CA 1
ATOM 656 C C . ILE A 1 85 ? -8.604 -10.903 -5.569 1.00 77.69 85 ILE A C 1
ATOM 658 O O . ILE A 1 85 ? -8.292 -11.529 -6.585 1.00 77.69 85 ILE A O 1
ATOM 662 N N . THR A 1 86 ? -9.762 -11.103 -4.947 1.00 81.12 86 THR A N 1
ATOM 663 C CA . THR A 1 86 ? -10.854 -11.954 -5.437 1.00 81.12 86 THR A CA 1
ATOM 664 C C . THR A 1 86 ? -12.124 -11.133 -5.644 1.00 81.12 86 THR A C 1
ATOM 666 O O . THR A 1 86 ? -12.181 -9.943 -5.335 1.0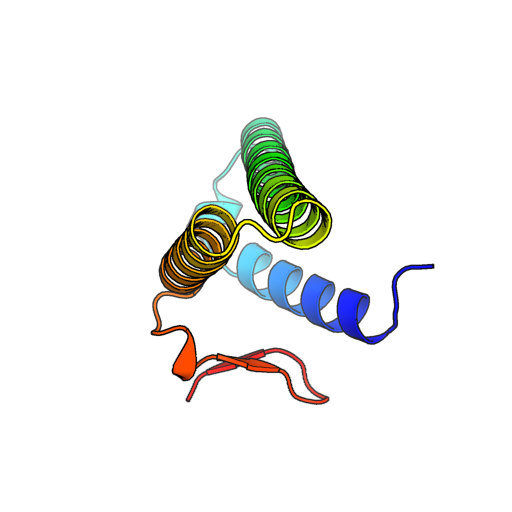0 81.12 86 THR A O 1
ATOM 669 N N . ALA A 1 87 ? -13.185 -11.771 -6.146 1.00 70.06 87 ALA A N 1
ATOM 670 C CA . ALA A 1 87 ? -14.496 -11.132 -6.279 1.00 70.06 87 ALA A CA 1
ATOM 671 C C . ALA A 1 87 ? -15.094 -10.672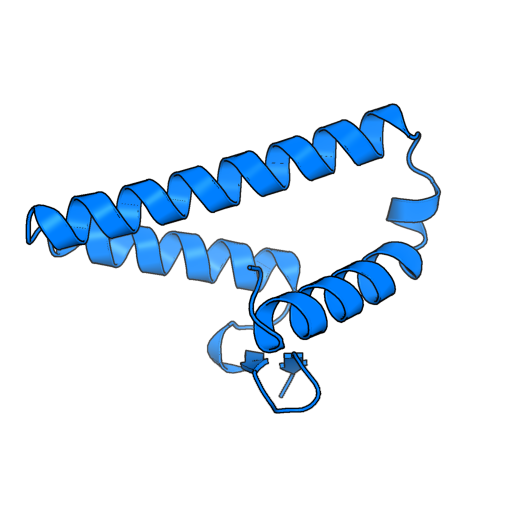 -4.932 1.00 70.06 87 ALA A C 1
ATOM 673 O O . ALA A 1 87 ? -16.029 -9.876 -4.921 1.00 70.06 87 ALA A O 1
ATOM 674 N N . LYS A 1 88 ? -14.565 -11.163 -3.802 1.00 73.50 88 LYS A N 1
ATOM 675 C CA . LYS A 1 88 ? -14.957 -10.754 -2.446 1.00 73.50 88 LYS A CA 1
ATOM 676 C C . LYS A 1 88 ? -14.024 -9.692 -1.849 1.00 73.50 88 LYS A C 1
ATOM 678 O O . LYS A 1 88 ? -14.231 -9.296 -0.706 1.00 73.50 88 LYS A O 1
ATOM 683 N N . GLY A 1 89 ? -13.023 -9.238 -2.607 1.00 70.44 89 GLY A N 1
ATOM 684 C CA . GLY A 1 89 ? -12.003 -8.290 -2.168 1.00 70.44 89 GLY A CA 1
ATOM 685 C C . GLY A 1 89 ? -10.665 -8.961 -1.832 1.00 70.44 89 GLY A C 1
ATOM 686 O O . GLY A 1 89 ? -10.292 -9.944 -2.464 1.00 70.44 89 GLY A O 1
ATOM 687 N N . LEU A 1 90 ? -9.915 -8.408 -0.879 1.00 75.75 90 LEU A N 1
ATOM 688 C CA . LEU A 1 90 ? -8.622 -8.926 -0.433 1.00 75.75 90 LEU A CA 1
ATOM 689 C C . LEU A 1 90 ? -8.797 -10.181 0.434 1.00 75.75 90 LEU A C 1
ATOM 691 O O . LEU A 1 90 ? -9.506 -10.168 1.439 1.00 75.75 90 LEU A O 1
ATOM 695 N N . GLU A 1 91 ? -8.113 -11.252 0.046 1.00 81.94 91 GLU A N 1
ATOM 696 C CA . GLU A 1 91 ? -7.941 -12.489 0.804 1.00 81.94 91 GLU A CA 1
ATOM 697 C C . GLU A 1 91 ? -6.457 -12.667 1.147 1.00 81.94 91 GLU A C 1
ATOM 699 O O . GLU A 1 91 ? -5.589 -12.420 0.308 1.00 81.94 91 GLU A O 1
ATOM 704 N N . PHE A 1 92 ? -6.171 -13.121 2.368 1.00 83.50 92 PHE A N 1
ATOM 705 C CA . PHE A 1 92 ? -4.816 -13.365 2.866 1.00 83.50 92 PHE A CA 1
ATOM 706 C C . PHE A 1 92 ? -4.624 -14.876 3.037 1.00 83.50 92 PHE A C 1
ATOM 708 O O . PHE A 1 92 ? -5.404 -15.504 3.756 1.00 83.50 92 PHE A O 1
ATOM 715 N N . LYS A 1 93 ? -3.649 -15.465 2.339 1.00 75.38 93 LYS A N 1
ATOM 716 C CA . LYS A 1 93 ? -3.366 -16.911 2.361 1.00 75.38 93 LYS A CA 1
ATOM 717 C C . LYS A 1 93 ? -2.146 -17.294 3.189 1.00 75.38 93 LYS A C 1
ATOM 719 O O . LYS A 1 93 ? -1.140 -16.559 3.166 1.00 75.38 93 LYS A O 1
#

Sequence (93 aa):
LVSSAENVVYQQIKTLLSANPEIIKLTDRQKQEFTEMLAIVTMANFQMYQTAGKNNDAEAFAEAQSTAKQSLEKLFGVSADKIKITAKGLEFK

Radius of gyration: 15.13 Å; chains: 1; bounding box: 32×33×40 Å

Foldseek 3Di:
DQDPLNVLQVVVVVVVLVPDPVSVPDDPVVVVVVVVVVVVLVVVLVVQCVVCVVVVPPVSNVVSVVSVQVVVCVVVVHHPVQWDQDPNGTDGD

Secondary structure (DSSP, 8-state):
---HHHHHHHHHHHHHHHT-HHHHTS-HHHHHHHHHHHHHHHHHHHHHHHHHHHHT-HHHHHHHHHHHHHHHHHHHSS-GGGEEEETTEEEE-

pLDDT: mean 78.54, std 10.11, range [42.97, 96.12]